Protein AF-A0A3N0YPG9-F1 (afdb_monomer_lite)

Secondary structure (DSSP, 8-state):
------S-HHHHHHHTS----HHHHHHHHHHHT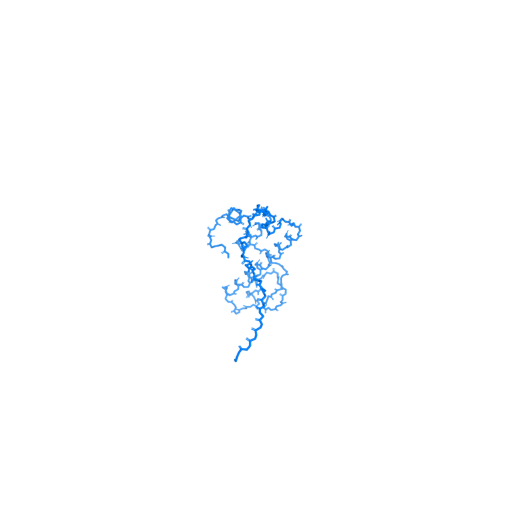T-----SEEPTTT--EES-HHHHHHHH-TT--HHHHHHHHHHHHHHHHHHHHHHHHHHS--S-SS--TT--PPPS---------------------

Sequence (129 aa):
MCPAWIVNISKHLRTVHEVANEQQRGLLAQLGRHRVRLANLVCPLCGKLMKYPERHLESGHRGMSESSRSDPVRSLERSVTAGKLRILRDSEPAIPLVPDFSQHEAPPDVQLPQVAASPTTAAEEMTLM

pLDDT: mean 77.06, std 18.18, range [42.84, 94.69]

Organism: Anabarilius grahami (NCBI:txid495550)

Structure (mmCIF, N/CA/C/O backbone):
data_AF-A0A3N0YPG9-F1
#
_entry.id   AF-A0A3N0YPG9-F1
#
loop_
_atom_site.group_PDB
_atom_site.id
_atom_site.type_symbol
_atom_site.label_atom_id
_atom_site.label_alt_id
_atom_site.label_comp_id
_atom_site.label_asym_id
_atom_site.label_entity_id
_atom_site.label_seq_id
_atom_site.pdbx_PDB_ins_code
_atom_site.Cartn_x
_atom_site.Cartn_y
_atom_site.Cartn_z
_atom_site.occupancy
_atom_site.B_iso_or_equiv
_atom_site.auth_seq_id
_atom_site.auth_comp_id
_atom_site.auth_asym_id
_atom_site.auth_atom_id
_atom_site.pdbx_PDB_model_num
ATOM 1 N N . MET A 1 1 ? -2.278 -14.438 1.939 1.00 59.53 1 MET A N 1
ATOM 2 C CA . MET A 1 1 ? -3.395 -13.464 1.901 1.00 59.53 1 MET A CA 1
ATOM 3 C C . MET A 1 1 ? -4.688 -14.255 1.945 1.00 59.53 1 MET A C 1
ATOM 5 O O . MET A 1 1 ? -4.714 -15.327 1.357 1.00 59.53 1 MET A O 1
ATOM 9 N N . CYS A 1 2 ? -5.706 -13.770 2.660 1.00 69.19 2 CYS A N 1
ATOM 10 C CA . CYS A 1 2 ? -7.022 -14.409 2.672 1.00 69.19 2 CYS A CA 1
ATOM 11 C C . CYS A 1 2 ? -7.554 -14.520 1.225 1.00 69.19 2 CYS A C 1
ATOM 13 O O . CYS A 1 2 ? -7.520 -13.511 0.518 1.00 69.19 2 CYS A O 1
ATOM 15 N N . PRO A 1 3 ? -7.989 -15.708 0.761 1.00 67.31 3 PRO A N 1
ATOM 16 C CA . PRO A 1 3 ? -8.430 -15.921 -0.620 1.00 67.31 3 PRO A CA 1
ATOM 17 C C . PRO A 1 3 ? -9.855 -15.413 -0.894 1.00 67.31 3 PRO A C 1
ATOM 19 O O . PRO A 1 3 ? -10.312 -15.453 -2.032 1.00 67.31 3 PRO A O 1
ATOM 22 N N . ALA A 1 4 ? -10.582 -14.958 0.129 1.00 68.75 4 ALA A N 1
ATOM 23 C CA . ALA A 1 4 ? -11.971 -14.556 -0.022 1.00 68.75 4 ALA A CA 1
ATOM 24 C C . ALA A 1 4 ? -12.099 -13.225 -0.786 1.00 68.75 4 ALA A C 1
ATOM 26 O O . ALA A 1 4 ? -11.516 -12.206 -0.409 1.00 68.75 4 ALA A O 1
ATOM 27 N N . TRP A 1 5 ? -12.922 -13.219 -1.837 1.00 64.44 5 TRP A N 1
ATOM 28 C CA . TRP A 1 5 ? -13.366 -11.989 -2.488 1.00 64.44 5 TRP A CA 1
ATOM 29 C C . TRP A 1 5 ? -14.379 -11.285 -1.586 1.00 64.44 5 TRP A C 1
ATOM 31 O O . TRP A 1 5 ? -15.491 -11.771 -1.379 1.00 64.44 5 TRP A O 1
ATOM 41 N N . ILE A 1 6 ? -13.994 -10.145 -1.016 1.00 74.38 6 ILE A N 1
ATOM 42 C CA . ILE A 1 6 ? -14.789 -9.479 0.015 1.00 74.38 6 ILE A CA 1
ATOM 43 C C . ILE A 1 6 ? -15.049 -8.028 -0.376 1.00 74.38 6 ILE A C 1
ATOM 45 O O . ILE A 1 6 ? -14.135 -7.211 -0.466 1.00 74.38 6 ILE A O 1
ATOM 49 N N . VAL A 1 7 ? -16.330 -7.679 -0.498 1.00 75.00 7 VAL A N 1
ATOM 50 C CA . VAL A 1 7 ? -16.786 -6.309 -0.789 1.00 75.00 7 VAL A CA 1
ATOM 51 C C . VAL A 1 7 ? -16.375 -5.331 0.328 1.00 75.00 7 VAL A C 1
ATOM 53 O O . VAL A 1 7 ? -15.952 -4.202 0.066 1.00 75.00 7 VAL A O 1
ATOM 56 N N . ASN A 1 8 ? -16.422 -5.775 1.590 1.00 84.31 8 ASN A N 1
ATOM 57 C CA . ASN A 1 8 ? -16.032 -4.989 2.763 1.00 84.31 8 ASN A CA 1
ATOM 58 C C . ASN A 1 8 ? -14.851 -5.613 3.532 1.00 84.31 8 ASN A C 1
ATOM 60 O O . ASN A 1 8 ? -15.030 -6.267 4.562 1.00 84.31 8 ASN A O 1
ATOM 64 N N . ILE A 1 9 ? -13.633 -5.391 3.023 1.00 86.44 9 ILE A N 1
ATOM 65 C CA . ILE A 1 9 ? -12.383 -5.868 3.640 1.00 86.44 9 ILE A CA 1
ATOM 66 C C . ILE A 1 9 ? -12.259 -5.417 5.102 1.00 86.44 9 ILE A C 1
ATOM 68 O O . ILE A 1 9 ? -11.880 -6.219 5.946 1.00 86.44 9 ILE A O 1
ATOM 72 N N . SER A 1 10 ? -12.629 -4.178 5.440 1.00 85.31 10 SER A N 1
ATOM 73 C CA . SER A 1 10 ? -12.524 -3.682 6.819 1.00 85.31 10 SER A CA 1
ATOM 74 C C . SER A 1 10 ? -13.401 -4.468 7.798 1.00 85.31 10 SER A C 1
ATOM 76 O O . SER A 1 10 ? -12.941 -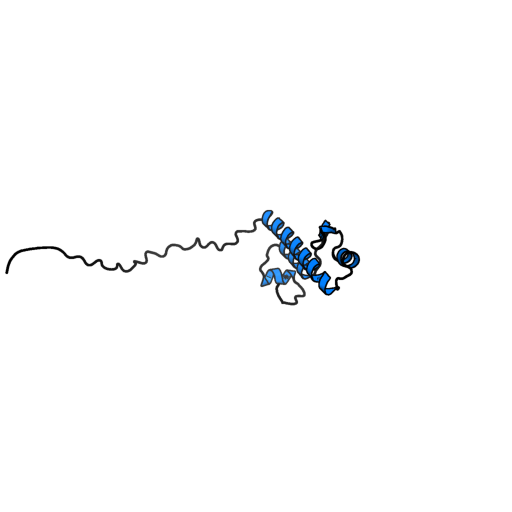4.804 8.889 1.00 85.31 10 SER A O 1
ATOM 78 N N . LYS A 1 11 ? -14.645 -4.797 7.413 1.00 87.62 11 LYS A N 1
ATOM 79 C CA . LYS A 1 11 ? -15.532 -5.643 8.230 1.00 87.62 11 LYS A CA 1
ATOM 80 C C . LYS A 1 11 ? -14.948 -7.046 8.384 1.00 87.62 11 LYS A C 1
ATOM 82 O O . LYS A 1 11 ? -14.876 -7.539 9.500 1.00 87.62 11 LYS A O 1
ATOM 87 N N . HIS A 1 12 ? -14.477 -7.648 7.296 1.00 88.94 12 HIS A N 1
ATOM 88 C CA . HIS A 1 12 ? -13.869 -8.979 7.334 1.00 88.94 12 HIS A CA 1
ATOM 89 C C . HIS A 1 12 ? -12.620 -9.044 8.218 1.00 88.94 12 HIS A C 1
ATOM 91 O O . HIS A 1 12 ? -12.495 -9.957 9.028 1.00 88.94 12 HIS A O 1
ATOM 97 N N . LEU A 1 13 ? -11.728 -8.056 8.119 1.00 88.38 13 LEU A N 1
ATOM 98 C CA . LEU A 1 13 ? -10.548 -7.975 8.981 1.00 88.38 13 LEU A CA 1
ATOM 99 C C . LEU A 1 13 ? -10.932 -7.911 10.463 1.00 88.38 13 LEU A C 1
ATOM 101 O O . LEU A 1 13 ? -10.219 -8.460 11.292 1.00 88.38 13 LEU A O 1
ATOM 105 N N . ARG A 1 14 ? -12.063 -7.276 10.795 1.00 88.75 14 ARG A N 1
ATOM 106 C CA . ARG A 1 14 ? -12.580 -7.239 12.166 1.00 88.75 14 ARG A CA 1
ATOM 107 C C . ARG A 1 14 ? -13.198 -8.571 12.595 1.00 88.75 14 ARG A C 1
ATOM 109 O O . ARG A 1 14 ? -12.959 -8.988 13.713 1.00 88.75 14 ARG A O 1
ATOM 116 N N . THR A 1 15 ? -14.023 -9.198 11.757 1.00 88.44 15 THR A N 1
ATOM 117 C CA . THR A 1 15 ? -14.847 -10.348 12.177 1.00 88.44 15 THR A CA 1
ATOM 118 C C . THR A 1 15 ? -14.170 -11.701 11.997 1.00 88.44 15 THR A C 1
ATOM 120 O O . THR A 1 15 ? -14.530 -12.639 12.686 1.00 88.44 15 THR A O 1
ATOM 123 N N . VAL A 1 16 ? -13.253 -11.825 11.034 1.00 88.38 16 VAL A N 1
ATOM 124 C CA . VAL A 1 16 ? -12.580 -13.095 10.704 1.00 88.38 16 VAL A CA 1
ATOM 125 C C . VAL A 1 16 ? -11.136 -13.106 11.190 1.00 88.38 16 VAL A C 1
ATOM 127 O O . VAL A 1 16 ? -10.634 -14.141 11.602 1.00 88.38 16 VAL A O 1
ATOM 130 N N . HIS A 1 17 ? -10.464 -11.955 11.129 1.00 86.19 17 HIS A N 1
ATOM 131 C CA . HIS A 1 17 ? -9.068 -11.817 11.550 1.00 86.19 17 HIS A CA 1
ATOM 132 C C . HIS A 1 17 ? -8.903 -11.045 12.860 1.00 86.19 17 HIS A C 1
ATOM 134 O O . HIS A 1 17 ? -7.772 -10.756 13.239 1.00 86.19 17 HIS A O 1
ATOM 140 N N . GLU A 1 18 ? -10.013 -10.672 13.506 1.00 87.00 18 GLU A N 1
ATOM 141 C CA . GLU A 1 18 ? -10.040 -10.037 14.830 1.00 87.00 18 GLU A CA 1
ATOM 142 C C . GLU A 1 18 ? -9.125 -8.808 14.964 1.00 87.00 18 GLU A C 1
ATOM 144 O O . GLU A 1 18 ? -8.678 -8.437 16.047 1.00 87.00 18 GLU A O 1
ATOM 149 N N . VAL A 1 19 ? -8.869 -8.106 13.855 1.00 86.31 19 VAL A N 1
ATOM 150 C CA . VAL A 1 19 ? -8.042 -6.898 13.856 1.00 86.31 19 VAL A CA 1
ATOM 151 C C . VAL A 1 19 ? -8.864 -5.765 14.469 1.00 86.31 19 VAL A C 1
ATOM 153 O O . VAL A 1 19 ? -9.611 -5.071 13.772 1.00 86.31 19 VAL A O 1
ATOM 156 N N . ALA A 1 20 ? -8.766 -5.591 15.786 1.00 83.88 20 ALA A N 1
ATOM 157 C CA . ALA A 1 20 ? -9.539 -4.609 16.546 1.00 83.88 20 ALA A CA 1
ATOM 158 C C . ALA A 1 20 ? -9.086 -3.159 16.289 1.00 83.88 20 ALA A C 1
ATOM 160 O O . ALA A 1 20 ? -9.931 -2.261 16.199 1.00 83.88 20 ALA A O 1
ATOM 161 N N . ASN A 1 21 ? -7.785 -2.940 16.075 1.00 88.25 21 ASN A N 1
ATOM 162 C CA . ASN A 1 21 ? -7.227 -1.614 15.816 1.00 88.25 21 ASN A CA 1
ATOM 163 C C . ASN A 1 21 ? -7.672 -1.086 14.436 1.00 88.25 21 ASN A C 1
ATOM 165 O O . ASN A 1 21 ? -7.467 -1.714 13.392 1.00 88.25 21 ASN A O 1
ATOM 169 N N . GLU A 1 22 ? -8.308 0.085 14.426 1.00 88.75 22 GLU A N 1
ATOM 170 C CA . GLU A 1 22 ? -8.855 0.684 13.209 1.00 88.75 22 GLU A CA 1
ATOM 171 C C . GLU A 1 22 ? -7.785 1.146 12.223 1.00 88.75 22 GLU A C 1
ATOM 173 O O . GLU A 1 22 ? -7.947 0.949 11.016 1.00 88.75 22 GLU A O 1
ATOM 178 N N . GLN A 1 23 ? -6.675 1.684 12.721 1.00 90.69 23 GLN A N 1
ATOM 179 C CA . GLN A 1 23 ? -5.564 2.129 11.887 1.00 90.69 23 GLN A CA 1
ATOM 180 C C . GLN A 1 23 ? -4.895 0.937 11.190 1.00 90.69 23 GLN A C 1
ATOM 182 O O . GLN A 1 23 ? -4.666 0.978 9.978 1.00 90.69 23 GLN A O 1
ATOM 187 N N . GLN A 1 24 ? -4.680 -0.169 11.913 1.00 90.75 24 GLN A N 1
ATOM 188 C CA . GLN A 1 24 ? -4.166 -1.416 11.334 1.00 90.75 24 GLN A CA 1
ATOM 189 C C . GLN A 1 24 ? -5.110 -1.969 10.257 1.00 90.75 24 GLN A C 1
ATOM 191 O O . GLN A 1 24 ? -4.658 -2.310 9.159 1.00 90.75 24 GLN A O 1
ATOM 196 N N . ARG A 1 25 ? -6.427 -1.992 10.514 1.00 91.31 25 ARG A N 1
ATOM 197 C CA . ARG A 1 25 ? -7.417 -2.376 9.491 1.00 91.31 25 ARG A CA 1
ATOM 198 C C . ARG A 1 25 ? -7.358 -1.470 8.267 1.00 91.31 25 ARG A C 1
ATOM 200 O O . ARG A 1 25 ? -7.438 -1.971 7.150 1.00 91.31 25 ARG A O 1
ATOM 207 N N . GLY A 1 26 ? -7.219 -0.160 8.461 1.00 91.31 26 GLY A N 1
ATOM 208 C CA . GLY A 1 26 ? -7.119 0.812 7.374 1.00 91.31 26 GLY A CA 1
ATOM 209 C C . GLY A 1 26 ? -5.928 0.537 6.456 1.00 91.31 26 GLY A C 1
ATOM 210 O O . GLY A 1 26 ? -6.088 0.501 5.234 1.00 91.31 26 GLY A O 1
ATOM 211 N N . LEU A 1 27 ? -4.755 0.263 7.032 1.00 92.69 27 LEU A N 1
ATOM 212 C CA . LEU A 1 27 ? -3.550 -0.092 6.275 1.00 92.69 27 LEU A CA 1
ATOM 213 C C . LEU A 1 27 ? -3.720 -1.399 5.490 1.00 92.69 27 LEU A C 1
ATOM 215 O O . LEU A 1 27 ? -3.413 -1.453 4.299 1.00 92.69 27 LEU A O 1
ATOM 219 N N . LEU A 1 28 ? -4.262 -2.438 6.128 1.00 92.19 28 LEU A N 1
ATOM 220 C CA . LEU A 1 28 ? -4.513 -3.728 5.480 1.00 92.19 28 LEU A CA 1
ATOM 221 C C . LEU A 1 28 ? -5.581 -3.627 4.380 1.00 92.19 28 LEU A C 1
ATOM 223 O O . LEU A 1 28 ? -5.449 -4.258 3.332 1.00 92.19 28 LEU A O 1
ATOM 227 N N . ALA A 1 29 ? -6.609 -2.798 4.573 1.00 91.00 29 ALA A N 1
ATOM 228 C CA . ALA A 1 29 ? -7.629 -2.539 3.562 1.00 91.00 29 ALA A CA 1
ATOM 229 C C . ALA A 1 29 ? -7.074 -1.777 2.349 1.00 91.00 29 ALA A C 1
ATOM 231 O O . ALA A 1 29 ? -7.469 -2.064 1.218 1.00 91.00 29 ALA A O 1
ATOM 232 N N . GLN A 1 30 ? -6.148 -0.834 2.557 1.00 92.25 30 GLN A N 1
ATOM 233 C CA . GLN A 1 30 ? -5.435 -0.168 1.461 1.00 92.25 30 GLN A CA 1
ATOM 234 C C . GLN A 1 30 ? -4.572 -1.157 0.674 1.00 92.25 30 GLN A C 1
ATOM 236 O O . GLN A 1 30 ? -4.621 -1.144 -0.556 1.00 92.25 30 GLN A O 1
ATOM 241 N N . LEU A 1 31 ? -3.846 -2.038 1.370 1.00 92.38 31 LEU A N 1
ATOM 242 C CA . LEU A 1 31 ? -3.037 -3.087 0.749 1.00 92.38 31 LEU A CA 1
ATOM 243 C C . LEU A 1 31 ? -3.891 -4.059 -0.074 1.00 92.38 31 LEU A C 1
ATOM 245 O O . LEU A 1 31 ? -3.561 -4.340 -1.220 1.00 92.38 31 LEU A O 1
ATOM 249 N N . GLY A 1 32 ? -5.016 -4.530 0.471 1.00 88.69 32 GLY A N 1
ATOM 250 C CA . GLY A 1 32 ? -5.918 -5.445 -0.239 1.00 88.69 32 GLY A CA 1
ATOM 251 C C . GLY A 1 32 ? -6.598 -4.835 -1.471 1.00 88.69 32 GLY A C 1
ATOM 252 O O . GLY A 1 32 ? -7.062 -5.569 -2.336 1.00 88.69 32 GLY A O 1
ATOM 253 N N . ARG A 1 33 ? -6.654 -3.501 -1.568 1.00 88.75 33 ARG A N 1
ATOM 254 C CA . ARG A 1 33 ? -7.232 -2.764 -2.705 1.00 88.75 33 ARG A CA 1
ATOM 255 C C . ARG A 1 33 ? -6.182 -2.190 -3.662 1.00 88.75 33 ARG A C 1
ATOM 257 O O . ARG A 1 33 ? -6.573 -1.440 -4.551 1.00 88.75 33 ARG A O 1
ATOM 264 N N . HIS A 1 34 ? -4.890 -2.471 -3.460 1.00 89.25 34 HIS A N 1
ATOM 265 C CA . HIS A 1 34 ? -3.785 -1.861 -4.218 1.00 89.25 34 HIS A CA 1
ATOM 266 C C . HIS A 1 34 ? -3.839 -0.319 -4.233 1.00 89.25 34 HIS A C 1
ATOM 268 O O . HIS A 1 34 ? -3.632 0.340 -5.248 1.00 89.25 34 HIS A O 1
ATOM 274 N N . ARG A 1 35 ? -4.210 0.285 -3.093 1.00 89.00 35 ARG A N 1
ATOM 275 C CA . ARG A 1 35 ? -4.288 1.750 -2.912 1.00 89.00 35 ARG A CA 1
ATOM 276 C C . ARG A 1 35 ? -3.213 2.265 -1.960 1.00 89.00 35 ARG A C 1
ATOM 278 O O . ARG A 1 35 ? -3.413 3.268 -1.267 1.00 89.00 35 ARG A O 1
ATOM 285 N N . VAL A 1 36 ? -2.082 1.568 -1.882 1.00 92.44 36 VAL A N 1
ATOM 286 C CA . VAL A 1 36 ? -0.971 1.971 -1.019 1.00 92.44 36 VAL A CA 1
ATOM 287 C C . VAL A 1 36 ? -0.238 3.132 -1.681 1.00 92.44 36 VAL A C 1
ATOM 289 O O . VAL A 1 36 ? 0.213 3.047 -2.817 1.00 92.44 36 VAL A O 1
ATOM 292 N N . ARG A 1 37 ? -0.093 4.249 -0.962 1.00 89.62 37 ARG A N 1
ATOM 293 C CA . ARG A 1 37 ? 0.723 5.370 -1.445 1.00 89.62 37 ARG A CA 1
ATOM 294 C C . ARG A 1 37 ? 2.201 4.983 -1.418 1.00 89.62 37 ARG A C 1
ATOM 296 O O . ARG A 1 37 ? 2.785 4.886 -0.338 1.00 89.62 37 ARG A O 1
ATOM 303 N N . LEU A 1 38 ? 2.780 4.800 -2.602 1.00 90.00 38 LEU A N 1
ATOM 304 C CA . LEU A 1 38 ? 4.203 4.561 -2.824 1.00 90.00 38 LEU A CA 1
ATOM 305 C C . LEU A 1 38 ? 4.856 5.864 -3.294 1.00 90.00 38 LEU A C 1
ATOM 307 O O . LEU A 1 38 ? 4.610 6.305 -4.413 1.00 90.00 38 LEU A O 1
ATOM 311 N N . ALA A 1 39 ? 5.655 6.499 -2.443 1.00 84.50 39 ALA A N 1
ATOM 312 C CA . ALA A 1 39 ? 6.383 7.718 -2.783 1.00 84.50 39 ALA A CA 1
ATOM 313 C C . ALA A 1 39 ? 7.762 7.704 -2.122 1.00 84.50 39 ALA A C 1
ATOM 315 O O . ALA A 1 39 ? 7.907 7.164 -1.027 1.00 84.50 39 ALA A O 1
ATOM 316 N N . ASN A 1 40 ? 8.745 8.324 -2.782 1.00 86.75 40 ASN A N 1
ATOM 317 C CA . ASN A 1 40 ? 10.125 8.455 -2.299 1.00 86.75 40 ASN A CA 1
ATOM 318 C C . ASN A 1 40 ? 10.782 7.102 -1.974 1.00 86.75 40 ASN A C 1
ATOM 320 O O . ASN 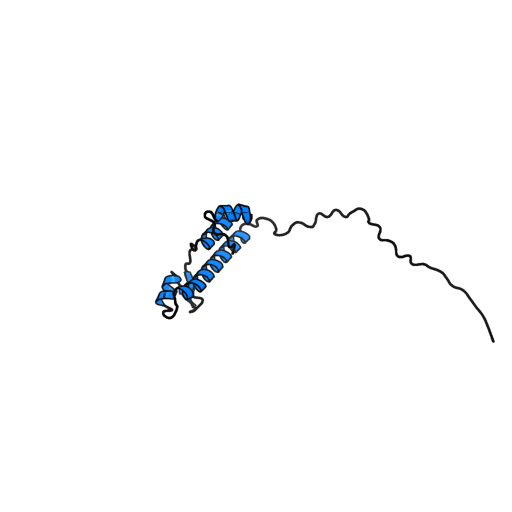A 1 40 ? 11.465 6.960 -0.965 1.00 86.75 40 ASN A O 1
ATOM 324 N N . LEU A 1 41 ? 10.553 6.100 -2.826 1.00 90.50 41 LEU A N 1
ATOM 325 C CA . LEU A 1 41 ? 11.114 4.758 -2.663 1.00 90.50 41 LEU A CA 1
ATOM 326 C C . LEU A 1 41 ? 12.300 4.558 -3.596 1.00 90.50 41 LEU A C 1
ATOM 328 O O . LEU A 1 41 ? 12.341 5.119 -4.688 1.00 90.50 41 LEU A O 1
ATOM 332 N N . VAL A 1 42 ? 13.239 3.713 -3.193 1.00 92.00 42 VAL A N 1
ATOM 333 C CA . VAL A 1 42 ? 14.343 3.283 -4.052 1.00 92.00 42 VAL A CA 1
ATOM 334 C C . VAL A 1 42 ? 13.899 2.078 -4.881 1.00 92.00 42 VAL A C 1
ATOM 336 O O . VAL A 1 42 ? 13.259 1.162 -4.364 1.00 92.00 42 VAL A O 1
ATOM 339 N N . CYS A 1 43 ? 14.213 2.081 -6.177 1.00 90.88 43 CYS A N 1
ATOM 340 C CA . CYS A 1 43 ? 13.927 0.961 -7.063 1.00 90.88 43 CYS A CA 1
ATOM 341 C C . CYS A 1 43 ? 14.731 -0.271 -6.643 1.00 90.88 43 CYS A C 1
ATOM 343 O O . CYS A 1 43 ? 15.960 -0.189 -6.628 1.00 90.88 43 CYS A O 1
ATOM 345 N N . PRO A 1 44 ? 14.092 -1.426 -6.385 1.00 87.38 44 PRO A N 1
ATOM 346 C CA . PRO A 1 44 ? 14.822 -2.640 -6.032 1.00 87.38 44 PRO A CA 1
ATOM 347 C C . PRO A 1 44 ? 15.621 -3.215 -7.213 1.00 87.38 44 PRO A C 1
ATOM 349 O O . PRO A 1 44 ? 16.520 -4.015 -6.997 1.00 87.38 44 PRO A O 1
ATOM 352 N N . LEU A 1 45 ? 15.307 -2.815 -8.453 1.00 90.06 45 LEU A N 1
ATOM 353 C CA . LEU A 1 45 ? 15.972 -3.317 -9.659 1.00 90.06 45 LEU A CA 1
ATOM 354 C C . LEU A 1 45 ? 17.184 -2.476 -10.072 1.00 90.06 45 LEU A C 1
ATOM 356 O O . LEU A 1 45 ? 18.153 -3.018 -10.588 1.00 90.06 45 LEU A O 1
ATOM 360 N N . CYS A 1 46 ? 17.122 -1.152 -9.899 1.00 92.06 46 CYS A N 1
ATOM 361 C CA . CYS A 1 46 ? 18.165 -0.245 -10.394 1.00 92.06 46 CYS A CA 1
ATOM 362 C C . CYS A 1 46 ? 18.710 0.747 -9.358 1.00 92.06 46 CYS A C 1
ATOM 364 O O . CYS A 1 46 ? 19.541 1.582 -9.709 1.00 92.06 46 CYS A O 1
ATOM 366 N N . GLY A 1 47 ? 18.233 0.718 -8.111 1.00 91.19 47 GLY A N 1
ATOM 367 C CA . GLY A 1 47 ? 18.739 1.572 -7.030 1.00 91.19 47 GLY A CA 1
ATOM 368 C C . GLY A 1 47 ? 18.405 3.065 -7.153 1.00 91.19 47 GLY A C 1
ATOM 369 O O . GLY A 1 47 ? 18.851 3.861 -6.332 1.00 91.19 47 GLY A O 1
ATOM 370 N N . LYS A 1 48 ? 17.617 3.483 -8.152 1.00 92.25 48 LYS A N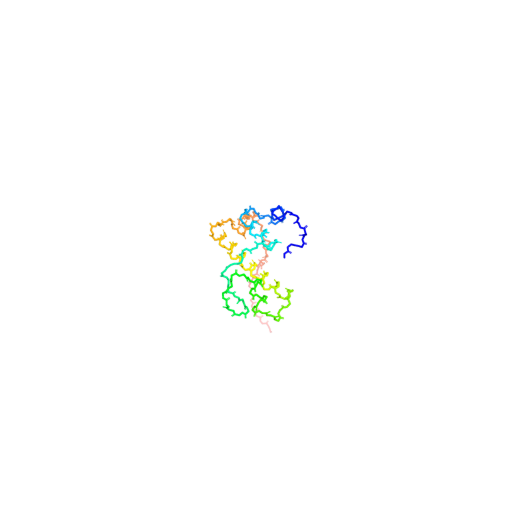 1
ATOM 371 C CA . LYS A 1 48 ? 17.238 4.893 -8.344 1.00 92.25 48 LYS A CA 1
ATOM 372 C C . LYS A 1 48 ? 16.041 5.280 -7.485 1.00 92.25 48 LYS A C 1
ATOM 374 O O . LYS A 1 48 ? 15.131 4.478 -7.288 1.00 92.25 48 LYS A O 1
ATOM 379 N N . LEU A 1 49 ? 16.001 6.534 -7.037 1.00 92.50 49 LEU A N 1
ATOM 380 C CA . LEU A 1 49 ? 14.829 7.086 -6.364 1.00 92.50 49 LEU A CA 1
ATOM 381 C C . LEU A 1 49 ? 13.649 7.185 -7.343 1.00 92.50 49 LEU A C 1
ATOM 383 O O . LEU A 1 49 ? 13.784 7.672 -8.466 1.00 92.50 49 LEU A O 1
ATOM 387 N N . MET A 1 50 ? 12.480 6.743 -6.898 1.00 92.06 50 MET A N 1
ATOM 388 C CA . MET A 1 50 ? 11.249 6.705 -7.671 1.00 92.06 50 MET A CA 1
ATOM 389 C C . MET A 1 50 ? 10.144 7.472 -6.956 1.00 92.06 50 MET A C 1
ATOM 391 O O . MET A 1 50 ? 9.851 7.246 -5.779 1.00 92.06 50 MET A O 1
ATOM 395 N N . LYS A 1 51 ? 9.464 8.331 -7.716 1.00 88.69 51 LYS A N 1
ATOM 396 C CA . LYS A 1 51 ? 8.238 9.000 -7.269 1.00 88.69 51 LYS A CA 1
ATOM 397 C C . LYS A 1 51 ? 6.980 8.185 -7.582 1.00 88.69 51 LYS A C 1
ATOM 399 O O . LYS A 1 51 ? 6.060 8.173 -6.777 1.00 88.69 51 LYS A O 1
ATOM 404 N N . TYR A 1 52 ? 6.962 7.502 -8.729 1.00 90.06 52 TYR A N 1
ATOM 405 C CA . TYR A 1 52 ? 5.845 6.681 -9.206 1.00 90.06 52 TYR A CA 1
ATOM 406 C C . TYR A 1 52 ? 6.388 5.334 -9.710 1.00 90.06 52 TYR A C 1
ATOM 408 O O . TYR A 1 52 ? 6.932 5.296 -10.816 1.00 90.06 52 TYR A O 1
ATOM 416 N N . PRO A 1 53 ? 6.290 4.246 -8.922 1.00 90.94 53 PRO A N 1
ATOM 417 C CA . PRO A 1 53 ? 6.905 2.960 -9.259 1.00 90.94 53 PRO A CA 1
ATOM 418 C C . PRO A 1 53 ? 6.444 2.379 -10.598 1.00 90.94 53 PRO A C 1
ATOM 420 O O . PRO A 1 53 ? 7.280 1.974 -11.395 1.00 90.94 53 PRO A O 1
ATOM 423 N N . GLU A 1 54 ? 5.144 2.408 -10.897 1.00 89.44 54 GLU A N 1
ATOM 424 C CA . GLU A 1 54 ? 4.604 1.869 -12.156 1.00 89.44 54 GLU A CA 1
ATOM 425 C C . GLU A 1 54 ? 5.193 2.572 -13.383 1.00 89.44 54 GLU A C 1
ATOM 427 O O . GLU A 1 54 ? 5.774 1.932 -14.258 1.00 89.44 54 GLU A O 1
ATOM 432 N N . ARG A 1 55 ? 5.139 3.909 -13.398 1.00 90.88 55 ARG A N 1
ATOM 433 C CA . ARG A 1 55 ? 5.701 4.726 -14.482 1.00 90.88 55 ARG A CA 1
ATOM 434 C C . ARG A 1 55 ? 7.219 4.576 -14.586 1.00 90.88 55 ARG A C 1
ATOM 436 O O . ARG A 1 55 ? 7.774 4.612 -15.684 1.00 90.88 55 ARG A O 1
ATOM 443 N N . HIS A 1 56 ? 7.905 4.428 -13.452 1.00 93.25 56 HIS A N 1
ATOM 444 C CA . HIS A 1 56 ? 9.341 4.165 -13.442 1.00 93.25 56 HIS A CA 1
ATOM 445 C C . HIS A 1 56 ? 9.662 2.829 -14.115 1.00 93.25 56 HIS A C 1
ATOM 447 O O . HIS A 1 56 ? 10.544 2.783 -14.968 1.00 93.25 56 HIS A O 1
ATOM 453 N N . LEU A 1 57 ? 8.942 1.760 -13.769 1.00 92.19 57 LEU A N 1
ATOM 454 C CA . LEU A 1 57 ? 9.151 0.442 -14.365 1.00 92.19 57 LEU A CA 1
ATOM 455 C C . LEU A 1 57 ? 8.806 0.438 -15.857 1.00 92.19 57 LEU A C 1
ATOM 457 O O . LEU A 1 57 ? 9.548 -0.122 -16.655 1.00 92.19 57 LEU A O 1
ATOM 461 N N . GLU A 1 58 ? 7.739 1.123 -16.255 1.00 91.88 58 GLU A N 1
ATOM 462 C CA . GLU A 1 58 ? 7.350 1.251 -17.661 1.00 91.88 58 GLU A CA 1
ATOM 463 C C . GLU A 1 58 ? 8.406 1.971 -18.517 1.00 91.88 58 GLU A C 1
ATOM 465 O O . GLU A 1 58 ? 8.758 1.510 -19.602 1.00 91.88 58 GLU A O 1
ATOM 470 N N . SER A 1 59 ? 8.937 3.094 -18.030 1.00 91.56 59 SER A N 1
ATOM 471 C CA . SER A 1 59 ? 9.861 3.936 -18.805 1.00 91.56 59 SER A CA 1
ATOM 472 C C . SER A 1 59 ? 11.331 3.524 -18.675 1.00 91.56 59 SER A C 1
ATOM 474 O O . SER A 1 59 ? 12.079 3.613 -19.653 1.00 91.56 59 SER A O 1
ATOM 476 N N . GLY A 1 60 ? 11.744 3.087 -17.482 1.00 90.81 60 GLY A N 1
ATOM 477 C CA . GLY A 1 60 ? 13.121 2.735 -17.131 1.00 90.81 60 GLY A CA 1
ATOM 478 C C . GLY A 1 60 ? 13.468 1.262 -17.340 1.00 90.81 60 GLY A C 1
ATOM 479 O O . GLY A 1 60 ? 14.641 0.944 -17.511 1.00 90.81 60 GLY A O 1
ATOM 480 N N . HIS A 1 61 ? 12.467 0.377 -17.384 1.00 91.44 61 HIS A N 1
ATOM 481 C CA . HIS A 1 61 ? 12.641 -1.063 -17.587 1.00 91.44 61 HIS A CA 1
ATOM 482 C C . HIS A 1 61 ? 11.801 -1.554 -18.775 1.00 91.44 61 HIS A C 1
ATOM 484 O O . HIS A 1 61 ? 10.964 -2.446 -18.653 1.00 91.44 61 HIS A O 1
ATOM 490 N N . ARG A 1 62 ? 12.058 -0.978 -19.959 1.00 83.88 62 ARG A N 1
ATOM 491 C CA . ARG A 1 62 ? 11.275 -1.187 -21.197 1.00 83.88 62 ARG A CA 1
ATOM 492 C C . ARG A 1 62 ? 11.136 -2.646 -21.663 1.00 83.88 62 ARG A C 1
ATOM 494 O O . ARG A 1 62 ? 10.263 -2.926 -22.472 1.00 83.88 62 ARG A O 1
ATOM 501 N N . GLY A 1 63 ? 11.962 -3.564 -21.159 1.00 85.50 63 GLY A N 1
ATOM 502 C CA . GLY A 1 63 ? 11.861 -5.003 -21.437 1.00 85.50 63 GLY A CA 1
ATOM 503 C C . GLY A 1 63 ? 10.858 -5.761 -20.559 1.00 85.50 63 GLY A C 1
ATOM 504 O O . GLY A 1 63 ? 10.640 -6.948 -20.776 1.00 85.50 63 GLY A O 1
ATOM 505 N N . MET A 1 64 ? 10.255 -5.117 -19.555 1.00 89.94 64 MET A N 1
ATOM 506 C CA . MET A 1 64 ? 9.311 -5.775 -18.653 1.00 89.94 64 MET A CA 1
ATOM 507 C C . MET A 1 64 ? 7.887 -5.715 -19.203 1.00 89.94 64 MET A C 1
ATOM 509 O O . MET A 1 64 ? 7.359 -4.632 -19.481 1.00 89.94 64 MET A O 1
ATOM 513 N N . SER A 1 65 ? 7.240 -6.878 -19.277 1.00 89.06 65 SER A N 1
ATOM 514 C CA . SER A 1 65 ? 5.797 -6.972 -19.503 1.00 89.06 65 SER A CA 1
ATOM 515 C C . SER A 1 65 ? 5.015 -6.355 -18.336 1.00 89.06 65 SER A C 1
ATOM 517 O O . SER A 1 65 ? 5.541 -6.228 -17.230 1.00 89.06 65 SER A O 1
ATOM 519 N N . GLU A 1 66 ? 3.758 -5.974 -18.557 1.00 86.25 66 GLU A N 1
ATOM 520 C CA . GLU A 1 66 ? 2.898 -5.414 -17.505 1.00 86.25 66 GLU A CA 1
ATOM 521 C C . GLU A 1 66 ? 2.761 -6.359 -16.298 1.00 86.25 66 GLU A C 1
ATOM 523 O O . GLU A 1 66 ? 2.926 -5.932 -15.152 1.00 86.25 66 GLU A O 1
ATOM 528 N N . SER A 1 67 ? 2.571 -7.659 -16.542 1.00 87.56 67 SER A N 1
ATOM 529 C CA . SER A 1 67 ? 2.508 -8.671 -15.482 1.00 87.56 67 SER A CA 1
ATOM 530 C C . SER A 1 67 ? 3.813 -8.728 -14.686 1.00 87.56 67 SER A C 1
ATOM 532 O O . SER A 1 67 ? 3.773 -8.692 -13.456 1.00 87.56 67 SER A O 1
ATOM 534 N N . SER A 1 68 ? 4.967 -8.683 -15.358 1.00 89.12 68 SER A N 1
ATOM 535 C CA . SER A 1 68 ? 6.280 -8.641 -14.698 1.00 89.12 68 SER A CA 1
ATOM 536 C C . SER A 1 68 ? 6.505 -7.372 -13.868 1.00 89.12 68 SER A C 1
ATOM 538 O O . SER A 1 68 ? 7.282 -7.403 -12.916 1.00 89.12 68 SER A O 1
ATOM 540 N N . ARG A 1 69 ? 5.858 -6.247 -14.204 1.00 90.19 69 ARG A N 1
ATOM 541 C CA . ARG A 1 69 ? 5.934 -5.001 -13.412 1.00 90.19 69 ARG A CA 1
ATOM 542 C C . ARG A 1 69 ? 5.051 -5.057 -12.168 1.00 90.19 69 ARG A C 1
ATOM 544 O O . ARG A 1 69 ? 5.356 -4.388 -11.183 1.00 90.19 69 ARG A O 1
ATOM 551 N N . SER A 1 70 ? 3.980 -5.846 -12.191 1.00 89.94 70 SER A N 1
ATOM 552 C CA . SER A 1 70 ? 3.039 -5.921 -11.072 1.00 89.94 70 SER A CA 1
ATOM 553 C C . SER A 1 70 ? 3.667 -6.516 -9.805 1.00 89.94 70 SER A C 1
ATOM 555 O O . SER A 1 70 ? 3.415 -6.029 -8.703 1.00 89.94 70 SER A O 1
ATOM 557 N N . ASP A 1 71 ? 4.550 -7.504 -9.948 1.00 90.69 71 ASP A N 1
ATOM 558 C CA . ASP A 1 71 ? 5.213 -8.176 -8.827 1.00 90.69 71 ASP A CA 1
ATOM 559 C C . ASP A 1 71 ? 6.109 -7.250 -7.986 1.00 90.69 71 ASP A C 1
ATOM 561 O O . ASP A 1 71 ? 5.914 -7.187 -6.764 1.00 90.69 71 ASP A O 1
ATOM 565 N N . PRO A 1 72 ? 7.052 -6.478 -8.566 1.00 91.12 72 PRO A N 1
ATOM 566 C CA . PRO A 1 72 ? 7.858 -5.544 -7.788 1.00 91.12 72 PRO A CA 1
ATOM 567 C C . PRO A 1 72 ? 7.008 -4.435 -7.159 1.00 91.12 72 PRO A C 1
ATOM 569 O O . PRO A 1 72 ? 7.268 -4.061 -6.016 1.00 91.12 72 PRO A O 1
ATOM 572 N N . VAL A 1 73 ? 5.959 -3.951 -7.834 1.00 92.50 73 VAL A N 1
ATOM 573 C CA . VAL A 1 73 ? 5.038 -2.961 -7.245 1.00 92.50 73 VAL A CA 1
ATOM 574 C C . VAL A 1 73 ? 4.325 -3.553 -6.031 1.00 92.50 73 VAL A C 1
ATOM 576 O O . VAL A 1 73 ? 4.381 -2.969 -4.950 1.00 92.50 73 VAL A O 1
ATOM 579 N N . ARG A 1 74 ? 3.752 -4.754 -6.154 1.00 92.19 74 ARG A N 1
ATOM 580 C CA . ARG A 1 74 ? 3.107 -5.471 -5.041 1.00 92.19 74 ARG A CA 1
ATOM 581 C C . ARG A 1 74 ? 4.066 -5.727 -3.881 1.00 92.19 74 ARG A C 1
ATOM 583 O O . ARG A 1 74 ? 3.669 -5.640 -2.718 1.00 92.19 74 ARG A O 1
ATOM 590 N N . SER A 1 75 ? 5.328 -6.031 -4.175 1.00 92.12 75 SER A N 1
ATOM 591 C CA . SER A 1 75 ? 6.370 -6.191 -3.157 1.00 92.12 75 SER A CA 1
ATOM 592 C C . SER A 1 75 ? 6.637 -4.885 -2.394 1.00 92.12 75 SER A C 1
ATOM 594 O O . SER A 1 75 ? 6.720 -4.887 -1.159 1.00 92.12 75 SER A O 1
ATOM 596 N N . LEU A 1 76 ? 6.676 -3.748 -3.099 1.00 93.88 76 LEU A N 1
ATOM 597 C CA . LEU A 1 76 ? 6.805 -2.423 -2.486 1.00 93.88 76 LEU A CA 1
ATOM 598 C C . LEU A 1 76 ? 5.579 -2.065 -1.634 1.00 93.88 76 LEU A C 1
ATOM 600 O O . LEU A 1 76 ? 5.743 -1.595 -0.509 1.00 93.88 76 LEU A O 1
ATOM 604 N N . GLU A 1 77 ? 4.361 -2.337 -2.112 1.00 94.44 77 GLU A N 1
ATOM 605 C CA . GLU A 1 77 ? 3.126 -2.127 -1.339 1.00 94.44 77 GLU A CA 1
ATOM 606 C C . GLU A 1 77 ? 3.134 -2.892 -0.017 1.00 94.44 77 GLU A C 1
ATOM 608 O O . GLU A 1 77 ? 2.827 -2.322 1.037 1.00 94.44 77 GLU A O 1
ATOM 613 N N . ARG A 1 78 ? 3.527 -4.170 -0.056 1.00 94.00 78 ARG A N 1
ATOM 614 C CA . ARG A 1 78 ? 3.662 -5.002 1.146 1.00 94.00 78 ARG A CA 1
ATOM 615 C C . ARG A 1 78 ? 4.720 -4.446 2.091 1.00 94.00 78 ARG A C 1
ATOM 617 O O . ARG A 1 78 ? 4.431 -4.295 3.274 1.00 94.00 78 ARG A O 1
ATOM 624 N N . SER A 1 79 ? 5.898 -4.099 1.576 1.00 93.88 79 SER A N 1
ATOM 625 C CA . SER A 1 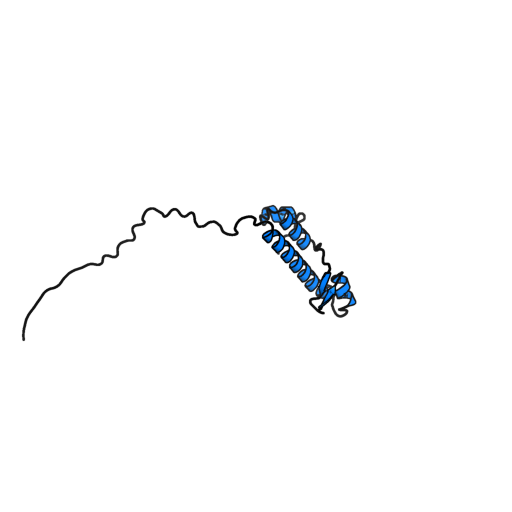79 ? 7.009 -3.568 2.377 1.00 93.88 79 SER A CA 1
ATOM 626 C C . SER A 1 79 ? 6.642 -2.255 3.075 1.00 93.88 79 SER A C 1
ATOM 628 O O . SER A 1 79 ? 6.833 -2.117 4.283 1.00 93.88 79 SER A O 1
ATOM 630 N N . VAL A 1 80 ? 6.032 -1.311 2.351 1.00 94.38 80 VAL A N 1
ATOM 631 C CA . VAL A 1 80 ? 5.569 -0.031 2.916 1.00 94.38 80 VAL A CA 1
ATOM 632 C C . VAL A 1 80 ? 4.485 -0.254 3.967 1.00 94.38 80 VAL A C 1
ATOM 634 O O . VAL A 1 80 ? 4.505 0.374 5.026 1.00 94.38 80 VAL A O 1
ATOM 637 N N . THR A 1 81 ? 3.539 -1.154 3.696 1.00 94.69 81 THR A N 1
ATOM 638 C CA . THR A 1 81 ? 2.459 -1.468 4.639 1.00 94.69 81 THR A CA 1
ATOM 639 C C . THR A 1 81 ? 3.008 -2.118 5.907 1.00 94.69 81 THR A C 1
ATOM 641 O O . THR A 1 81 ? 2.625 -1.719 7.004 1.00 94.69 81 THR A O 1
ATOM 644 N N . ALA A 1 82 ? 3.947 -3.058 5.776 1.00 93.56 82 ALA A N 1
ATOM 645 C CA . ALA A 1 82 ? 4.621 -3.702 6.899 1.00 93.56 82 ALA A CA 1
ATOM 646 C C . ALA A 1 82 ? 5.394 -2.693 7.761 1.00 93.56 82 ALA A C 1
ATOM 648 O O . ALA A 1 82 ? 5.284 -2.734 8.984 1.00 93.56 82 ALA A O 1
ATOM 649 N N . GLY A 1 83 ? 6.102 -1.743 7.139 1.00 93.38 83 GLY A N 1
ATOM 650 C CA . GLY A 1 83 ? 6.781 -0.661 7.856 1.00 93.38 83 GLY A CA 1
ATOM 651 C C . GLY A 1 83 ? 5.813 0.205 8.667 1.00 93.38 83 GLY A C 1
ATOM 652 O O . GLY A 1 83 ? 6.042 0.443 9.849 1.00 93.38 83 GLY A O 1
ATOM 653 N N . LYS A 1 84 ? 4.681 0.604 8.072 1.00 92.44 84 LYS A N 1
ATOM 654 C CA . LYS A 1 84 ? 3.639 1.367 8.783 1.00 92.44 84 LYS A CA 1
ATOM 655 C C . LYS A 1 84 ? 3.012 0.570 9.927 1.00 92.44 84 LYS A C 1
ATOM 657 O O . LYS A 1 84 ? 2.789 1.124 10.995 1.00 92.44 84 LYS A O 1
ATOM 662 N N . LEU A 1 85 ? 2.753 -0.722 9.722 1.00 92.19 85 LEU A N 1
ATOM 663 C CA . LEU A 1 85 ? 2.224 -1.601 10.768 1.00 92.19 85 LEU A CA 1
ATOM 664 C C . LEU A 1 85 ? 3.209 -1.775 11.926 1.00 92.19 85 LEU A C 1
ATOM 666 O O . LEU A 1 85 ? 2.770 -1.818 13.069 1.00 92.19 85 LEU A O 1
ATOM 670 N N . ARG A 1 86 ? 4.516 -1.864 11.646 1.00 91.19 86 ARG A N 1
ATOM 671 C CA . ARG A 1 86 ? 5.550 -1.898 12.687 1.00 91.19 86 ARG A CA 1
ATOM 672 C C . ARG A 1 86 ? 5.523 -0.611 13.511 1.00 91.19 86 ARG A C 1
ATOM 674 O O . ARG A 1 86 ? 5.355 -0.703 14.715 1.00 91.19 86 ARG A O 1
ATOM 681 N N . ILE A 1 87 ? 5.549 0.556 12.863 1.00 90.12 87 ILE A N 1
ATOM 682 C CA . ILE A 1 87 ? 5.485 1.854 13.559 1.00 90.12 87 ILE A CA 1
ATOM 683 C C . ILE A 1 87 ? 4.241 1.946 14.450 1.00 90.12 87 ILE A C 1
ATOM 685 O O . ILE A 1 87 ? 4.356 2.339 15.603 1.00 90.12 87 ILE A O 1
ATOM 689 N N . LEU A 1 88 ? 3.069 1.541 13.943 1.00 88.50 88 LEU A N 1
ATOM 690 C CA . LEU A 1 88 ? 1.835 1.548 14.736 1.00 88.50 88 LEU A CA 1
ATOM 691 C C . LEU A 1 88 ? 1.913 0.648 15.973 1.00 88.50 88 LEU A C 1
ATOM 693 O O . LEU A 1 88 ? 1.368 0.992 17.016 1.00 88.50 88 LEU A O 1
ATOM 697 N N . ARG A 1 89 ? 2.571 -0.509 15.858 1.00 83.94 89 ARG A N 1
ATOM 698 C CA . ARG A 1 89 ? 2.771 -1.435 16.982 1.00 83.94 89 ARG A CA 1
ATOM 699 C C . ARG A 1 89 ? 3.778 -0.897 17.992 1.00 83.94 89 ARG A C 1
ATOM 701 O O . ARG A 1 89 ? 3.593 -1.111 19.182 1.00 83.94 89 ARG A O 1
ATOM 708 N N . ASP A 1 90 ? 4.799 -0.191 17.518 1.00 81.56 90 ASP A N 1
ATOM 709 C CA . ASP A 1 90 ? 5.809 0.431 18.372 1.00 81.56 90 ASP A CA 1
ATOM 710 C C . ASP A 1 90 ? 5.229 1.643 19.132 1.00 81.56 90 ASP A C 1
ATOM 712 O O . ASP A 1 90 ? 5.610 1.892 20.273 1.00 81.56 90 ASP A O 1
ATOM 716 N N . SER A 1 91 ? 4.285 2.384 18.532 1.00 75.00 91 SER A N 1
ATOM 717 C CA . SER A 1 91 ? 3.628 3.545 19.158 1.00 75.00 91 SER A CA 1
ATOM 718 C C . SER A 1 91 ? 2.468 3.193 20.092 1.00 75.00 91 SER A C 1
ATOM 720 O O . SER A 1 91 ? 2.098 4.000 20.939 1.00 75.00 91 SER A O 1
ATOM 722 N N . GLU A 1 92 ? 1.862 2.021 19.916 1.00 66.38 92 GLU A N 1
ATOM 723 C CA . GLU A 1 92 ? 0.661 1.603 20.634 1.00 66.38 92 GLU A CA 1
ATOM 724 C C . GLU A 1 92 ? 0.790 0.100 20.944 1.00 66.38 92 GLU A C 1
ATOM 726 O O . GLU A 1 92 ? 0.339 -0.739 20.153 1.00 66.38 92 GLU A O 1
ATOM 731 N N . PRO A 1 93 ? 1.458 -0.280 22.056 1.00 56.84 93 PRO A N 1
ATOM 732 C CA . PRO A 1 93 ? 1.595 -1.677 22.442 1.00 56.84 93 PRO A CA 1
ATOM 733 C C . PRO A 1 93 ? 0.231 -2.185 22.914 1.00 56.84 93 PRO A C 1
ATOM 735 O O . PRO A 1 93 ? -0.087 -2.199 24.101 1.00 56.84 93 PRO A O 1
ATOM 738 N N . ALA A 1 94 ? -0.616 -2.576 21.967 1.00 54.72 94 ALA A N 1
ATOM 739 C CA . ALA A 1 94 ? -1.886 -3.217 22.247 1.00 54.72 94 ALA A CA 1
ATOM 740 C C . ALA A 1 94 ? -1.626 -4.652 22.711 1.00 54.72 94 ALA A C 1
ATOM 742 O O . ALA A 1 94 ? -1.776 -5.561 21.910 1.00 54.72 94 ALA A O 1
ATOM 743 N N . ILE A 1 95 ? -1.262 -4.796 23.991 1.00 55.66 95 ILE A N 1
ATOM 744 C CA . ILE A 1 95 ? -1.393 -5.996 24.834 1.00 55.66 95 ILE A CA 1
ATOM 745 C C . ILE A 1 95 ? -0.583 -7.223 24.325 1.00 55.66 95 ILE A C 1
ATOM 747 O O . ILE A 1 95 ? -0.531 -7.507 23.132 1.00 55.66 95 ILE A O 1
ATOM 751 N N . PRO A 1 96 ? 0.120 -7.966 25.200 1.00 46.81 96 PRO A N 1
ATOM 752 C CA . PRO A 1 96 ? 1.063 -9.000 24.774 1.00 46.81 96 PRO A CA 1
ATOM 753 C C . PRO A 1 96 ? 0.439 -10.074 23.876 1.00 46.81 96 PRO A C 1
ATOM 755 O O . PRO A 1 96 ? -0.657 -10.567 24.129 1.00 46.81 96 PRO A O 1
ATOM 758 N N . LEU A 1 97 ? 1.200 -10.494 22.863 1.00 53.16 97 LEU A N 1
ATOM 759 C CA . LEU A 1 97 ? 0.890 -11.614 21.972 1.00 53.16 97 LEU A CA 1
ATOM 760 C C . LEU A 1 97 ? 1.162 -12.973 22.647 1.00 53.16 97 LEU A C 1
ATOM 762 O O . LEU A 1 97 ? 1.764 -13.862 22.047 1.00 53.16 97 LEU A O 1
ATOM 766 N N . VAL A 1 98 ? 0.771 -13.122 23.910 1.00 56.50 98 VAL A N 1
ATOM 767 C CA . VAL A 1 98 ? 0.882 -14.380 24.648 1.00 56.50 98 VAL A CA 1
ATOM 768 C C . VAL A 1 98 ? -0.439 -14.564 25.388 1.00 56.50 98 VAL A C 1
ATOM 770 O O . VAL A 1 98 ? -0.819 -13.666 26.140 1.00 56.50 98 VAL A O 1
ATOM 773 N N . PRO A 1 99 ? -1.159 -15.685 25.209 1.00 50.38 99 PRO A N 1
ATOM 774 C CA . PRO A 1 99 ? -2.049 -16.135 26.265 1.00 50.38 99 PRO A CA 1
ATOM 775 C C . PRO A 1 99 ? -1.190 -16.216 27.525 1.00 50.38 99 PRO A C 1
ATOM 777 O O . PRO A 1 99 ? -0.135 -16.852 27.501 1.00 50.38 99 PRO A O 1
ATOM 780 N N . ASP A 1 100 ? -1.580 -15.530 28.591 1.00 52.78 100 ASP A N 1
ATOM 781 C CA . ASP A 1 100 ? -0.954 -15.752 29.883 1.00 52.78 100 ASP A CA 1
ATOM 782 C C . ASP A 1 100 ? -1.211 -17.212 30.282 1.00 52.78 100 ASP A C 1
ATOM 784 O O . ASP A 1 100 ? -2.287 -17.571 30.748 1.00 52.78 100 ASP A O 1
ATOM 788 N N . PHE A 1 101 ? -0.232 -18.080 30.033 1.00 51.97 101 PHE A N 1
ATOM 789 C CA . PHE A 1 101 ? -0.235 -19.453 30.529 1.00 51.97 101 PHE A CA 1
ATOM 790 C C . PHE A 1 101 ? 0.183 -19.516 32.010 1.00 51.97 101 PHE A C 1
ATOM 792 O O . PHE A 1 101 ? 0.353 -20.610 32.540 1.00 51.97 101 PHE A O 1
ATOM 799 N N . SER A 1 102 ? 0.330 -18.378 32.704 1.00 53.53 102 SER A N 1
ATOM 800 C CA . SER A 1 102 ? 0.686 -18.341 34.131 1.00 53.53 102 SER A CA 1
ATOM 801 C C . SER A 1 102 ? -0.506 -18.548 35.067 1.00 53.53 102 SER A C 1
ATOM 803 O O . SER A 1 102 ? -0.337 -18.499 36.282 1.00 53.53 102 SER A O 1
ATOM 805 N N . GLN A 1 103 ? -1.699 -18.842 34.543 1.00 53.03 103 GLN A N 1
ATOM 806 C CA . GLN A 1 103 ? -2.806 -19.369 35.341 1.00 53.03 103 GLN A CA 1
ATOM 807 C C . GLN A 1 103 ? -2.958 -20.876 35.124 1.00 53.03 103 GLN A C 1
ATOM 809 O O . GLN A 1 103 ? -3.918 -21.365 34.531 1.00 53.03 103 GLN A O 1
ATOM 814 N N . HIS A 1 104 ? -1.996 -21.630 35.649 1.00 44.50 104 HIS A N 1
ATOM 815 C CA . HIS A 1 104 ? -2.315 -22.923 36.233 1.00 44.50 104 HIS A CA 1
ATOM 816 C C . HIS A 1 104 ? -2.069 -22.779 37.731 1.00 44.50 104 HIS A C 1
ATOM 818 O O . HIS A 1 104 ? -0.925 -22.787 38.186 1.00 44.50 104 HIS A O 1
ATOM 824 N N . GLU A 1 105 ? -3.150 -22.600 38.496 1.00 51.56 105 GLU A N 1
ATOM 825 C CA . GLU A 1 105 ? -3.149 -23.090 39.871 1.00 51.56 105 GLU A CA 1
ATOM 826 C C . GLU A 1 105 ? -2.590 -24.510 39.822 1.00 51.56 105 GLU A C 1
ATOM 828 O O . GLU A 1 105 ? -3.065 -25.346 39.048 1.00 51.56 105 GLU A O 1
ATOM 833 N N . ALA A 1 106 ? -1.527 -24.756 40.585 1.00 47.00 106 ALA A N 1
ATOM 834 C CA . ALA A 1 106 ? -1.029 -26.102 40.771 1.00 47.00 106 ALA A CA 1
ATOM 835 C C . ALA A 1 106 ? -2.213 -26.970 41.238 1.00 47.00 106 ALA A C 1
ATOM 837 O O . ALA A 1 106 ? -2.853 -26.621 42.234 1.00 47.00 106 ALA A O 1
ATOM 838 N N . PRO A 1 107 ? -2.544 -28.067 40.536 1.00 53.50 107 PRO A N 1
ATOM 839 C CA . PRO A 1 107 ? -3.482 -29.044 41.062 1.00 53.50 107 PRO A CA 1
ATOM 840 C C . PRO A 1 107 ? -2.985 -29.497 42.444 1.00 53.50 107 PRO A C 1
ATOM 842 O O . PRO A 1 107 ? -1.769 -29.640 42.609 1.00 53.50 107 PRO A O 1
ATOM 845 N N . PRO A 1 108 ? -3.869 -29.718 43.435 1.00 54.53 108 PRO A N 1
ATOM 846 C CA . PRO A 1 108 ? -3.446 -30.256 44.722 1.00 54.53 108 PRO A CA 1
ATOM 847 C C . PRO A 1 108 ? -2.679 -31.560 44.488 1.00 54.53 108 PRO A C 1
ATOM 849 O O . PRO A 1 108 ? -3.121 -32.382 43.683 1.00 54.53 108 PRO A O 1
ATOM 852 N N . ASP A 1 109 ? -1.525 -31.679 45.154 1.00 56.28 109 ASP A N 1
ATOM 853 C CA . ASP A 1 109 ? -0.571 -32.793 45.139 1.00 56.28 109 ASP A CA 1
ATOM 854 C C . ASP A 1 109 ? -1.111 -34.072 44.486 1.00 56.28 109 ASP A C 1
ATOM 856 O O . ASP A 1 109 ? -1.736 -34.925 45.124 1.00 56.28 109 ASP A O 1
ATOM 860 N N . VAL A 1 110 ? -0.833 -34.239 43.191 1.00 50.25 110 VAL A N 1
ATOM 861 C CA . VAL A 1 110 ? -0.908 -35.565 42.584 1.00 50.25 110 VAL A CA 1
ATOM 862 C C . VAL A 1 110 ? 0.295 -36.328 43.117 1.00 50.25 110 VAL A C 1
ATOM 864 O O . VAL A 1 110 ? 1.405 -36.214 42.598 1.00 50.25 110 VAL A O 1
ATOM 867 N N . GLN A 1 111 ? 0.063 -37.082 44.191 1.00 50.00 111 GLN A N 1
ATOM 868 C CA . GLN A 1 111 ? 1.003 -38.042 44.749 1.00 50.00 111 GLN A CA 1
ATOM 869 C C . GLN A 1 111 ? 1.447 -38.991 43.622 1.00 50.00 111 GLN A C 1
ATOM 871 O O . GLN A 1 111 ? 0.720 -39.908 43.234 1.00 50.00 111 GLN A O 1
ATOM 876 N N . LEU A 1 112 ? 2.632 -38.756 43.055 1.00 46.78 112 LEU A N 1
ATOM 877 C CA . LEU A 1 112 ? 3.273 -39.717 42.165 1.00 46.78 112 LEU A CA 1
ATOM 878 C C . LEU A 1 112 ? 3.414 -41.043 42.929 1.00 46.78 112 LEU A C 1
ATOM 880 O O . LEU A 1 112 ? 3.868 -41.020 44.079 1.00 46.78 112 LEU A O 1
ATOM 884 N N . PRO A 1 113 ? 3.052 -42.195 42.329 1.00 43.00 113 PRO A N 1
ATOM 885 C CA . PRO A 1 113 ? 3.312 -43.487 42.938 1.00 43.00 113 PRO A CA 1
ATOM 886 C C . PRO A 1 113 ? 4.801 -43.584 43.252 1.00 43.00 113 PRO A C 1
ATOM 888 O O . PRO A 1 113 ? 5.644 -43.562 42.353 1.00 43.00 113 PRO A O 1
ATOM 891 N N . GLN A 1 114 ? 5.120 -43.647 44.542 1.00 51.81 114 GLN A N 1
ATOM 892 C CA . GLN A 1 114 ? 6.473 -43.900 44.997 1.00 51.81 114 GLN A CA 1
ATOM 893 C C . GLN A 1 114 ? 6.846 -45.284 44.480 1.00 51.81 114 GLN A C 1
ATOM 895 O O . GLN A 1 114 ? 6.290 -46.291 44.919 1.00 51.81 114 GLN A O 1
ATOM 900 N N . VAL A 1 115 ? 7.760 -45.334 43.509 1.00 46.44 115 VAL A N 1
ATOM 901 C CA . VAL A 1 115 ? 8.460 -46.574 43.197 1.00 46.44 115 VAL A CA 1
ATOM 902 C C . VAL A 1 115 ? 9.159 -46.989 44.479 1.00 46.44 115 VAL A C 1
ATOM 904 O O . VAL A 1 115 ? 10.078 -46.321 44.953 1.00 46.44 115 VAL A O 1
ATOM 907 N N . ALA A 1 116 ? 8.624 -48.040 45.091 1.00 46.41 116 ALA A N 1
ATOM 908 C CA . ALA A 1 116 ? 9.156 -48.625 46.297 1.00 46.41 116 ALA A CA 1
ATOM 909 C C . ALA A 1 116 ? 10.623 -48.980 46.044 1.00 46.41 116 ALA A C 1
ATOM 911 O O . ALA A 1 116 ? 10.941 -49.938 45.340 1.00 46.41 116 ALA A O 1
ATOM 912 N N . ALA A 1 117 ? 11.525 -48.198 46.627 1.00 52.44 117 ALA A N 1
ATOM 913 C CA . ALA A 1 117 ? 12.819 -48.718 47.003 1.00 52.44 117 ALA A CA 1
ATOM 914 C C . ALA A 1 117 ? 12.535 -49.764 48.084 1.00 52.44 117 ALA A C 1
ATOM 916 O O . ALA A 1 117 ? 12.294 -49.418 49.239 1.00 52.44 117 ALA A O 1
ATOM 917 N N . SER A 1 118 ? 12.470 -51.038 47.700 1.00 46.84 118 SER A N 1
ATOM 918 C CA . SER A 1 118 ? 12.477 -52.116 48.680 1.00 46.84 118 SER A CA 1
ATOM 919 C C . SER A 1 118 ? 13.891 -52.240 49.259 1.00 46.84 118 SER A C 1
ATOM 921 O O . SER A 1 118 ? 14.843 -52.429 48.499 1.00 46.84 118 SER A O 1
ATOM 923 N N . PRO A 1 119 ? 14.039 -52.125 50.588 1.00 59.19 119 PRO A N 1
ATOM 924 C CA . PRO A 1 119 ? 15.282 -52.357 51.308 1.00 59.19 119 PRO 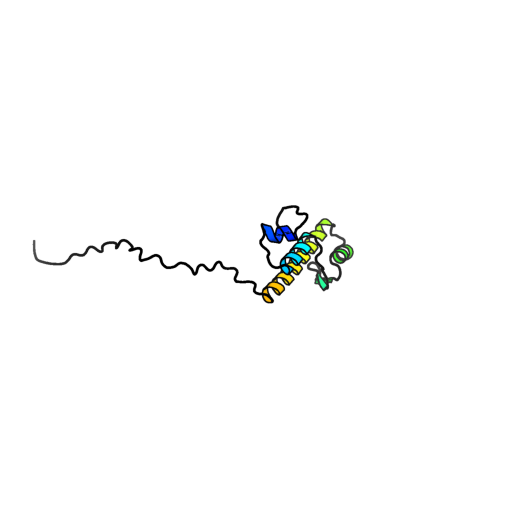A CA 1
ATOM 925 C C . PRO A 1 119 ? 15.352 -53.816 51.777 1.00 59.19 119 PRO A C 1
ATOM 927 O O . PRO A 1 119 ? 14.300 -54.432 51.946 1.00 59.19 119 PRO A O 1
ATOM 930 N N . THR A 1 120 ? 16.559 -54.327 52.055 1.00 49.00 120 THR A N 1
ATOM 931 C CA . THR A 1 120 ? 16.885 -55.283 53.152 1.00 49.00 120 THR A CA 1
ATOM 932 C C . THR A 1 120 ? 18.213 -55.987 52.853 1.00 49.00 120 THR A C 1
ATOM 934 O O . THR A 1 120 ? 18.320 -56.692 51.858 1.00 49.00 120 THR A O 1
ATOM 937 N N . THR A 1 121 ? 19.325 -55.546 53.454 1.00 42.84 121 THR A N 1
ATOM 938 C CA . THR A 1 121 ? 19.955 -55.971 54.736 1.00 42.84 121 THR A CA 1
ATOM 939 C C . THR A 1 121 ? 20.749 -57.285 54.680 1.00 42.84 121 THR A C 1
ATOM 941 O O . THR A 1 121 ? 20.175 -58.361 54.651 1.00 42.84 121 THR A O 1
ATOM 944 N N . ALA A 1 122 ? 22.079 -57.115 54.648 1.00 49.81 122 ALA A N 1
ATOM 945 C CA . ALA A 1 122 ? 23.119 -57.555 55.597 1.00 49.81 122 ALA A CA 1
ATOM 946 C C . ALA A 1 122 ? 23.129 -58.960 56.253 1.00 49.81 122 ALA A C 1
ATOM 948 O O . ALA A 1 122 ? 22.097 -59.486 56.647 1.00 49.81 122 ALA A O 1
ATOM 949 N N . ALA A 1 123 ? 24.383 -59.367 56.538 1.00 44.25 123 ALA A N 1
ATOM 950 C CA . ALA A 1 123 ? 24.910 -60.359 57.500 1.00 44.25 123 ALA A CA 1
ATOM 951 C C . ALA A 1 123 ? 25.293 -61.727 56.885 1.00 44.25 123 ALA A C 1
ATOM 953 O O . ALA A 1 123 ? 24.456 -62.396 56.293 1.00 44.25 123 ALA A O 1
ATOM 954 N N . GLU A 1 124 ? 26.605 -62.019 56.792 1.00 47.66 124 GLU A N 1
ATOM 955 C CA . GLU A 1 124 ? 27.398 -62.913 57.694 1.00 47.66 124 GLU A CA 1
ATOM 956 C C . GLU A 1 124 ? 27.335 -64.371 57.192 1.00 47.66 124 GLU A C 1
ATOM 958 O O . GLU A 1 124 ? 26.314 -64.788 56.674 1.00 47.66 124 GLU A O 1
ATOM 963 N N . GLU A 1 125 ? 28.319 -65.263 57.260 1.00 48.16 125 GLU A N 1
ATOM 964 C CA . GLU A 1 125 ? 29.730 -65.323 57.645 1.00 48.16 125 GLU A CA 1
ATOM 965 C C . GLU A 1 125 ? 30.214 -66.727 57.167 1.00 48.16 125 GLU A C 1
ATOM 967 O O . GLU A 1 125 ? 29.397 -67.596 56.871 1.00 48.16 125 GLU A O 1
ATOM 972 N N . MET A 1 126 ? 31.529 -66.971 57.180 1.00 49.31 126 MET A N 1
ATOM 973 C CA . MET A 1 126 ? 32.171 -68.279 57.444 1.00 49.31 126 MET A CA 1
ATOM 974 C C . MET A 1 126 ? 32.096 -69.474 56.447 1.00 49.31 126 MET A C 1
ATOM 976 O O . MET A 1 126 ? 31.125 -70.212 56.364 1.00 49.31 126 MET A O 1
ATOM 980 N N . THR A 1 127 ? 33.292 -69.786 55.912 1.00 45.22 127 THR A N 1
ATOM 981 C CA . THR A 1 127 ? 34.040 -71.054 56.139 1.00 45.22 127 THR A CA 1
ATOM 982 C C . THR A 1 127 ? 33.798 -72.304 55.261 1.00 45.22 127 THR A C 1
ATOM 984 O O . THR A 1 127 ? 32.732 -72.898 55.261 1.00 45.22 127 THR A O 1
ATOM 987 N N . LEU A 1 128 ? 34.918 -72.729 54.640 1.00 49.12 128 LEU A N 1
ATOM 988 C CA . LEU A 1 128 ? 35.393 -74.061 54.193 1.00 49.12 128 LEU A CA 1
ATOM 989 C C . LEU A 1 128 ? 34.432 -75.052 53.504 1.00 49.12 128 LEU A C 1
ATOM 991 O O . LEU A 1 128 ? 33.534 -75.603 54.133 1.00 49.12 128 LEU A O 1
ATOM 995 N N . MET A 1 129 ? 34.830 -75.507 52.312 1.00 45.00 129 MET A N 1
ATOM 996 C CA . MET A 1 129 ? 35.600 -76.755 52.120 1.00 45.00 129 MET A CA 1
ATOM 997 C C . MET A 1 129 ? 36.276 -76.764 50.749 1.00 45.00 129 MET A C 1
ATOM 999 O O . MET A 1 129 ? 35.677 -76.215 49.799 1.00 45.00 129 MET A O 1
#

Foldseek 3Di:
DPPDDDPDQLVCCCPVVVPVDNVLSVLVVCLVVVNAQDAQDAQPVPRDTDGDQQVCCVPVVVVDDPVRSVVSSNVSSVVVSVVVVVVVCVVDVPDDPDDPPVPDPDDPDPPDPPPDPDDDDDDYDDDDD

Radius of gyration: 31.91 Å; chains: 1; bounding box: 52×86×79 Å